Protein AF-A0AAV4JGJ6-F1 (afdb_monomer_lite)

Organism: NCBI:txid1093978

pLDDT: mean 76.6, std 12.58, range [40.28, 91.62]

Secondary structure (DSSP, 8-state):
-------HHHHHHHHHHIIIIISTT-SS-HHHHT----S----THHHHHHHHHHHTTS-SS--HHHHHHHHHHHHHHHHHHHHHTTPPPPP-

Foldseek 3Di:
DDPDDPDVVVVVVVVCCCQAEPDPNHLQYCCNPVNPDPPDPPDPPVVVVVVVVLPVLDDPDHDPVSNVVSVSVVSNVVVVVVVCVPPPDPDD

Sequence (92 aa):
MPIQPPSDKAEKFADYIFQQYICQTARFLPAIWAGIDKEDVTTTNSCEVFRMHFSRRICPHPNIFRFLETLKHEQEKLNLKIRCVGQPSPKK

Structure (mmCIF, N/CA/C/O backbone):
data_AF-A0AAV4JGJ6-F1
#
_entry.id   AF-A0AAV4JGJ6-F1
#
loop_
_atom_site.group_PDB
_atom_site.id
_atom_site.type_symbol
_atom_site.label_atom_id
_atom_site.label_alt_id
_atom_site.label_comp_id
_atom_site.label_asym_id
_atom_site.label_entity_id
_atom_site.label_seq_id
_atom_site.pdbx_PDB_ins_code
_atom_site.Cartn_x
_atom_site.Cartn_y
_atom_site.Cartn_z
_atom_site.occupancy
_atom_site.B_iso_or_equiv
_atom_site.auth_seq_id
_atom_site.auth_comp_id
_atom_site.auth_asym_id
_atom_site.auth_atom_id
_atom_site.pdbx_PDB_model_num
ATOM 1 N N . MET A 1 1 ? -10.891 -6.946 27.655 1.00 40.28 1 MET A N 1
ATOM 2 C CA . MET A 1 1 ? -10.113 -5.706 27.878 1.00 40.28 1 MET A CA 1
ATOM 3 C C . MET A 1 1 ? -9.108 -5.590 26.743 1.00 40.28 1 MET A C 1
ATOM 5 O O . MET A 1 1 ? -8.456 -6.599 26.489 1.00 40.28 1 MET A O 1
ATOM 9 N N . PRO A 1 2 ? -9.011 -4.467 26.010 1.00 59.25 2 PRO A N 1
ATOM 10 C CA . PRO A 1 2 ? -8.015 -4.347 24.952 1.00 59.25 2 PRO A CA 1
ATOM 11 C C . PRO A 1 2 ? -6.626 -4.229 25.590 1.00 59.25 2 PRO A C 1
ATOM 13 O O . PRO A 1 2 ? -6.433 -3.461 26.525 1.00 59.25 2 PRO A O 1
ATOM 16 N N . ILE A 1 3 ? -5.678 -5.030 25.103 1.00 63.16 3 ILE A N 1
ATOM 17 C CA . ILE A 1 3 ? -4.323 -5.214 25.662 1.00 63.16 3 ILE A CA 1
ATOM 18 C C . ILE A 1 3 ? -3.346 -4.183 25.057 1.00 63.16 3 ILE A C 1
ATOM 20 O O . ILE A 1 3 ? -2.131 -4.333 25.118 1.00 63.16 3 ILE A O 1
ATOM 24 N N . GLN A 1 4 ? -3.854 -3.126 24.423 1.00 62.72 4 GLN A N 1
ATOM 25 C CA . GLN A 1 4 ? -3.005 -2.181 23.712 1.00 62.72 4 GLN A CA 1
ATOM 26 C C . GLN A 1 4 ? -2.602 -1.041 24.656 1.00 62.72 4 GLN A C 1
ATOM 28 O O . GLN A 1 4 ? -3.478 -0.303 25.111 1.00 62.72 4 GLN A O 1
ATOM 33 N N . PRO A 1 5 ? -1.306 -0.871 24.980 1.00 60.59 5 PRO A N 1
ATOM 34 C CA . PRO A 1 5 ? -0.871 0.320 25.689 1.00 60.59 5 PRO A CA 1
ATOM 35 C C . PRO A 1 5 ? -1.179 1.543 24.807 1.00 60.59 5 PRO A C 1
ATOM 37 O O . PRO A 1 5 ? -0.927 1.484 23.597 1.00 60.59 5 PRO A O 1
ATOM 40 N N . PRO A 1 6 ? -1.728 2.635 25.370 1.00 62.47 6 PRO A N 1
ATOM 41 C CA . PRO A 1 6 ? -2.093 3.825 24.615 1.00 62.47 6 PRO A CA 1
ATOM 42 C C . PRO A 1 6 ? -0.821 4.482 24.079 1.00 62.47 6 PRO A C 1
ATOM 44 O O . PRO A 1 6 ? -0.110 5.215 24.762 1.00 62.47 6 PRO A O 1
ATOM 47 N N . SER A 1 7 ? -0.505 4.149 22.838 1.00 71.31 7 SER A N 1
ATOM 48 C CA . SER A 1 7 ? 0.562 4.734 22.049 1.00 71.31 7 SER A CA 1
ATOM 49 C C . SER A 1 7 ? -0.126 5.396 20.869 1.00 71.31 7 SER A C 1
ATOM 51 O O . SER A 1 7 ? -0.601 4.710 19.967 1.00 71.31 7 SER A O 1
ATOM 53 N N . ASP A 1 8 ? -0.174 6.729 20.877 1.00 81.75 8 ASP A N 1
ATOM 54 C CA . ASP A 1 8 ? -0.767 7.560 19.815 1.00 81.75 8 ASP A CA 1
ATOM 55 C C . ASP A 1 8 ? -0.279 7.146 18.410 1.00 81.75 8 ASP A C 1
ATOM 57 O O . ASP A 1 8 ? -1.027 7.163 17.435 1.00 81.75 8 ASP A O 1
ATOM 61 N N . LYS A 1 9 ? 0.968 6.671 18.303 1.00 84.62 9 LYS A N 1
ATOM 62 C CA . LYS A 1 9 ? 1.531 6.155 17.048 1.00 84.62 9 LYS A CA 1
ATOM 63 C C . LYS A 1 9 ? 0.921 4.822 16.621 1.00 84.62 9 LYS A C 1
ATOM 65 O O . LYS A 1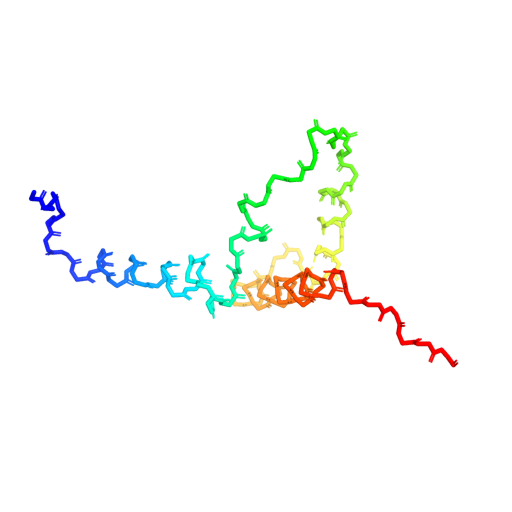 9 ? 0.727 4.606 15.428 1.00 84.62 9 LYS A O 1
ATOM 70 N N . ALA A 1 10 ? 0.667 3.922 17.569 1.00 84.38 10 ALA A N 1
ATOM 71 C CA . ALA A 1 10 ? 0.101 2.609 17.282 1.00 84.38 10 ALA A CA 1
ATOM 72 C C . ALA A 1 10 ? -1.367 2.719 16.850 1.00 84.38 10 ALA A C 1
ATOM 74 O O . ALA A 1 10 ? -1.776 2.030 15.921 1.00 84.38 10 ALA A O 1
ATOM 75 N N . GLU A 1 11 ? -2.126 3.618 17.478 1.00 87.38 11 GLU A N 1
ATOM 76 C CA . GLU A 1 11 ? -3.513 3.911 17.105 1.00 87.38 11 GLU A CA 1
ATOM 77 C C . GLU A 1 11 ? -3.588 4.543 15.710 1.00 87.38 11 GLU A C 1
ATOM 79 O O . GLU A 1 11 ? -4.236 3.992 14.825 1.00 87.38 11 GLU A O 1
ATOM 84 N N . LYS A 1 12 ? -2.791 5.590 15.445 1.00 90.44 12 LYS A N 1
ATOM 85 C CA . LYS A 1 12 ? -2.701 6.210 14.108 1.00 90.44 12 LYS A CA 1
ATOM 86 C C . LYS A 1 12 ? -2.301 5.224 13.016 1.00 90.44 12 LYS A C 1
ATOM 88 O O . LYS A 1 12 ? -2.792 5.305 11.892 1.00 90.44 12 LYS A O 1
ATOM 93 N N . PHE A 1 13 ? -1.388 4.307 13.326 1.00 87.50 13 PHE A N 1
ATOM 94 C CA . PHE A 1 13 ? -0.997 3.261 12.390 1.00 87.50 13 PHE A CA 1
ATOM 95 C C . PHE A 1 13 ? -2.146 2.281 12.128 1.00 87.50 13 PHE A C 1
ATOM 97 O O . PHE A 1 13 ? -2.430 1.983 10.968 1.00 87.50 13 PHE A O 1
ATOM 104 N N . ALA A 1 14 ? -2.830 1.813 13.176 1.00 89.88 14 ALA A N 1
ATOM 105 C CA . ALA A 1 14 ? -3.973 0.915 13.041 1.00 89.88 14 ALA A CA 1
ATOM 106 C C . ALA A 1 14 ? -5.114 1.562 12.239 1.00 89.88 14 ALA A C 1
ATOM 108 O O . ALA A 1 14 ? -5.627 0.936 11.310 1.00 89.88 14 ALA A O 1
ATOM 109 N N . ASP A 1 15 ? -5.435 2.827 12.515 1.00 91.62 15 ASP A N 1
ATOM 110 C CA . ASP A 1 15 ? -6.438 3.596 11.775 1.00 91.62 15 ASP A CA 1
ATOM 111 C C . A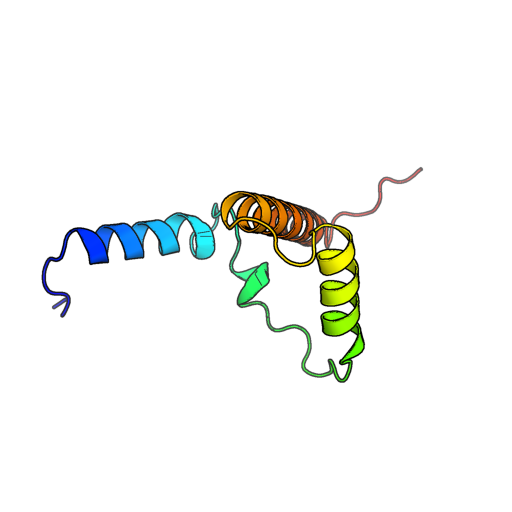SP A 1 15 ? -6.065 3.750 10.303 1.00 91.62 15 ASP A C 1
ATOM 113 O O . ASP A 1 15 ? -6.900 3.544 9.420 1.00 91.62 15 ASP A O 1
ATOM 117 N N . TYR A 1 16 ? -4.797 4.057 10.016 1.00 91.44 16 TYR A N 1
ATOM 118 C CA . TYR A 1 16 ? -4.309 4.144 8.644 1.00 91.44 16 TYR A CA 1
ATOM 119 C C . TYR A 1 16 ? -4.494 2.817 7.901 1.00 91.44 16 TYR A C 1
ATOM 121 O O . TYR A 1 16 ? -5.029 2.802 6.790 1.00 91.44 16 TYR A O 1
ATOM 129 N N . ILE A 1 17 ? -4.090 1.696 8.508 1.00 89.44 17 ILE A N 1
ATOM 130 C CA . ILE A 1 17 ? -4.257 0.373 7.898 1.00 89.44 17 ILE A CA 1
ATOM 131 C C . ILE A 1 17 ? -5.741 0.065 7.688 1.00 89.44 17 ILE A C 1
ATOM 133 O O . ILE A 1 17 ? -6.130 -0.355 6.596 1.00 89.44 17 ILE A O 1
ATOM 137 N N . PHE A 1 18 ? -6.583 0.328 8.688 1.00 89.94 18 PHE A N 1
ATOM 138 C CA . PHE A 1 18 ? -8.014 0.074 8.592 1.00 89.94 18 PHE A CA 1
ATOM 139 C C . PHE A 1 18 ? -8.661 0.874 7.455 1.00 89.94 18 PHE A C 1
ATOM 141 O O . PHE A 1 18 ? -9.342 0.301 6.602 1.00 89.94 18 PHE A O 1
ATOM 148 N N . GLN A 1 19 ? -8.393 2.179 7.385 1.00 90.81 19 GLN A N 1
ATOM 149 C CA . GLN A 1 19 ? -8.972 3.070 6.378 1.00 90.81 19 GLN A CA 1
ATOM 150 C C . GLN A 1 19 ? -8.450 2.794 4.964 1.00 90.81 19 GLN A C 1
ATOM 152 O O . GLN A 1 19 ? -9.204 2.915 3.998 1.00 90.81 19 GLN A O 1
ATOM 157 N N . GLN A 1 20 ? -7.171 2.437 4.818 1.00 88.12 20 GLN A N 1
ATOM 158 C CA . GLN A 1 20 ? -6.549 2.274 3.501 1.00 88.12 20 GLN A CA 1
ATOM 159 C C . GLN A 1 20 ? -6.637 0.854 2.941 1.00 88.12 20 GLN A C 1
ATOM 161 O O . GLN A 1 20 ? -6.626 0.723 1.714 1.00 88.12 20 GLN A O 1
ATOM 166 N N . TYR A 1 21 ? -6.748 -0.177 3.791 1.00 85.38 21 TYR A N 1
ATOM 167 C CA . TYR A 1 21 ? -6.622 -1.580 3.367 1.00 85.38 21 TYR A CA 1
ATOM 168 C C . TYR A 1 21 ? -7.752 -2.522 3.803 1.00 85.38 21 TYR A C 1
ATOM 170 O O . TYR A 1 21 ? -7.929 -3.559 3.164 1.00 85.38 21 TYR A O 1
ATOM 178 N N . ILE A 1 22 ? -8.496 -2.213 4.875 1.00 86.94 22 ILE A N 1
ATOM 179 C CA . ILE A 1 22 ? -9.481 -3.147 5.465 1.00 86.94 22 ILE A CA 1
ATOM 180 C C . ILE A 1 22 ? -10.925 -2.718 5.187 1.00 86.94 22 ILE A C 1
ATOM 182 O O . ILE A 1 22 ? -11.760 -3.558 4.854 1.00 86.94 22 ILE A O 1
ATOM 186 N N . CYS A 1 23 ? -11.234 -1.427 5.329 1.00 86.69 23 CYS A N 1
ATOM 187 C CA . CYS A 1 23 ? -12.590 -0.904 5.178 1.00 86.69 23 CYS 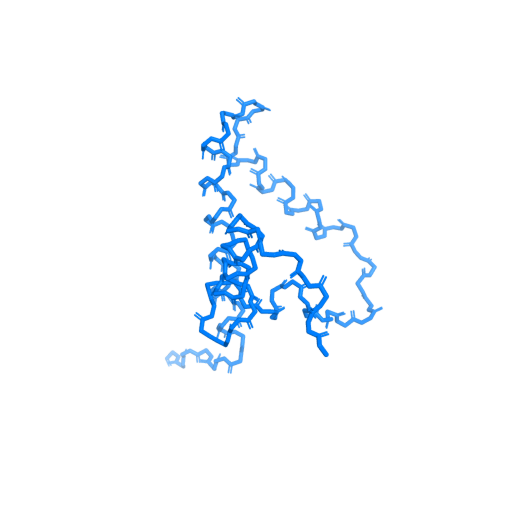A CA 1
ATOM 188 C C . CYS A 1 23 ? -13.181 -1.223 3.789 1.00 86.69 23 CYS A C 1
ATOM 190 O O . CYS A 1 23 ? -12.475 -1.270 2.786 1.00 86.69 23 CYS A O 1
ATOM 192 N N . GLN A 1 24 ? -14.503 -1.381 3.694 1.00 79.12 24 GLN A N 1
ATOM 193 C CA . GLN A 1 24 ? -15.179 -1.649 2.416 1.00 79.12 24 GLN A CA 1
ATOM 194 C C . GLN A 1 24 ? -15.025 -0.508 1.398 1.00 79.12 24 GLN A C 1
ATOM 196 O O . GLN A 1 24 ? -15.101 -0.734 0.194 1.00 79.12 24 GLN A O 1
ATOM 201 N N . THR A 1 25 ? -14.779 0.716 1.870 1.00 81.62 25 THR A N 1
ATOM 202 C CA . THR A 1 25 ? -14.494 1.889 1.031 1.00 81.62 25 THR A CA 1
ATOM 203 C C . THR A 1 25 ? -12.996 2.174 0.912 1.00 81.62 25 THR A C 1
ATOM 205 O O . THR A 1 25 ? -12.610 3.256 0.469 1.00 81.62 25 THR A O 1
ATOM 208 N N . ALA A 1 26 ? -12.143 1.235 1.331 1.00 84.12 26 ALA A N 1
ATOM 209 C CA . ALA A 1 26 ? -10.700 1.400 1.316 1.00 84.12 26 ALA A CA 1
ATOM 210 C C . ALA A 1 26 ? -10.163 1.616 -0.104 1.00 84.12 26 ALA A C 1
ATOM 212 O O . ALA A 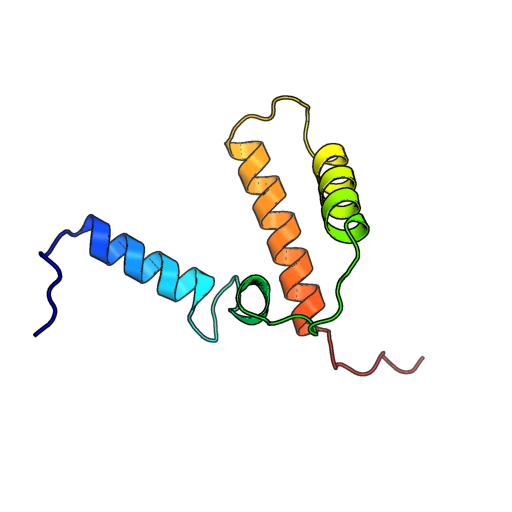1 26 ? -10.660 1.060 -1.095 1.00 84.12 26 ALA A O 1
ATOM 213 N N . ARG A 1 27 ? -9.088 2.408 -0.197 1.00 81.56 27 ARG A N 1
ATOM 214 C CA . ARG A 1 27 ? -8.386 2.633 -1.465 1.00 81.56 27 ARG A CA 1
ATOM 215 C C . ARG A 1 27 ? -7.753 1.348 -1.992 1.00 81.56 27 ARG A C 1
ATOM 217 O O . ARG A 1 27 ? -7.659 1.203 -3.205 1.00 81.56 27 ARG A O 1
ATOM 224 N N . PHE A 1 28 ? -7.363 0.419 -1.124 1.00 80.19 28 PHE A N 1
ATOM 225 C CA . PHE A 1 28 ? -6.772 -0.861 -1.504 1.00 80.19 28 PHE A CA 1
ATOM 226 C C . PHE A 1 28 ? -7.565 -2.000 -0.866 1.00 80.19 28 PHE A C 1
ATOM 228 O O . PHE A 1 28 ? -7.283 -2.426 0.246 1.00 80.19 28 PHE A O 1
ATOM 235 N N . LEU A 1 29 ? -8.601 -2.467 -1.559 1.00 78.81 29 LEU A N 1
ATOM 236 C CA . LEU A 1 29 ? -9.537 -3.437 -0.995 1.00 78.81 29 LEU A CA 1
ATOM 237 C C . LEU A 1 29 ? -8.844 -4.753 -0.596 1.00 78.81 29 LEU A C 1
ATOM 239 O O . LEU A 1 29 ? -7.910 -5.175 -1.285 1.00 78.81 29 LEU A O 1
ATOM 243 N N . PRO A 1 30 ? -9.358 -5.463 0.427 1.00 78.06 30 PRO A N 1
ATOM 244 C CA . PRO A 1 30 ? -8.889 -6.799 0.789 1.00 78.06 30 PRO A CA 1
ATOM 245 C C . PRO A 1 30 ? -8.828 -7.769 -0.387 1.00 78.06 30 PRO A C 1
ATOM 247 O O . PRO A 1 30 ? -7.912 -8.570 -0.463 1.00 78.06 30 PRO A O 1
ATOM 250 N N . ALA A 1 31 ? -9.724 -7.649 -1.369 1.00 74.12 31 ALA A N 1
ATOM 251 C CA . ALA A 1 31 ? -9.698 -8.473 -2.578 1.00 74.12 31 ALA A CA 1
ATOM 252 C C . ALA A 1 31 ? -8.373 -8.402 -3.370 1.00 74.12 31 ALA A C 1
ATOM 254 O O . ALA A 1 31 ? -8.089 -9.309 -4.140 1.00 74.12 31 ALA A O 1
ATOM 255 N N . ILE A 1 32 ? -7.568 -7.345 -3.194 1.00 71.44 32 ILE A N 1
ATOM 256 C CA . ILE A 1 32 ? -6.273 -7.176 -3.869 1.00 71.44 32 ILE A CA 1
ATOM 257 C C . ILE A 1 32 ? -5.163 -7.992 -3.185 1.00 71.44 32 ILE A C 1
ATOM 259 O O . ILE A 1 32 ? -4.266 -8.477 -3.864 1.00 71.44 32 ILE A O 1
ATOM 263 N N . TRP A 1 33 ? -5.183 -8.102 -1.851 1.00 74.75 33 TRP A N 1
ATOM 264 C CA . TRP A 1 33 ? -4.066 -8.650 -1.061 1.00 74.75 33 TRP A CA 1
ATOM 265 C C . TRP A 1 33 ? -4.429 -9.879 -0.212 1.00 74.75 33 TRP A C 1
ATOM 267 O O . TRP A 1 33 ? -3.551 -10.659 0.136 1.00 74.75 33 TRP A O 1
ATOM 277 N N . ALA A 1 34 ? -5.708 -10.048 0.119 1.00 76.38 34 ALA A N 1
ATOM 278 C CA . ALA A 1 34 ? -6.284 -11.165 0.870 1.00 76.38 34 ALA A CA 1
ATOM 279 C C . ALA A 1 34 ? -7.147 -12.089 -0.005 1.00 76.38 34 ALA A C 1
ATOM 281 O O . ALA A 1 34 ? -7.699 -13.067 0.498 1.00 76.38 34 ALA A O 1
ATOM 282 N N . GLY A 1 35 ? -7.324 -11.762 -1.290 1.00 69.69 35 GLY A N 1
ATOM 283 C CA . GLY A 1 35 ? -8.020 -12.629 -2.231 1.00 69.69 35 GLY A CA 1
ATOM 284 C C . GLY A 1 35 ? -7.221 -13.911 -2.435 1.00 69.69 35 GLY A C 1
ATOM 285 O O . GLY A 1 35 ? -6.066 -13.856 -2.848 1.00 69.69 35 GLY A O 1
ATOM 286 N N . ILE A 1 36 ? -7.824 -15.062 -2.136 1.00 63.78 36 ILE A N 1
ATOM 287 C CA . ILE A 1 36 ? -7.268 -16.347 -2.556 1.00 63.78 36 ILE A CA 1
ATOM 288 C C . ILE A 1 36 ? -7.535 -16.455 -4.054 1.00 63.78 36 ILE A C 1
ATOM 290 O O . ILE A 1 36 ? -8.659 -16.732 -4.482 1.00 63.78 36 ILE A O 1
ATOM 294 N N . ASP A 1 37 ? -6.504 -16.204 -4.852 1.00 59.44 37 ASP A N 1
ATOM 295 C CA . ASP A 1 37 ? -6.497 -16.670 -6.229 1.00 59.44 37 ASP A CA 1
ATOM 296 C C . ASP A 1 37 ? -6.539 -18.202 -6.191 1.00 59.44 37 ASP A C 1
ATOM 298 O O . ASP A 1 37 ? -5.905 -18.822 -5.336 1.00 59.44 37 ASP A O 1
ATOM 302 N N . LYS A 1 38 ? -7.350 -18.802 -7.072 1.00 59.34 38 LYS A N 1
ATOM 303 C CA . LYS A 1 38 ? -7.586 -20.254 -7.158 1.00 59.34 38 LYS A CA 1
ATOM 304 C C . LYS A 1 38 ? -6.293 -21.040 -6.913 1.00 59.34 38 LYS A C 1
ATOM 306 O O . LYS A 1 38 ? -5.263 -20.667 -7.461 1.00 59.34 38 LYS A O 1
ATOM 311 N N . GLU A 1 39 ? -6.390 -22.137 -6.161 1.00 57.81 39 GLU A N 1
ATOM 312 C CA . GLU A 1 39 ? -5.309 -22.978 -5.598 1.00 57.81 39 GLU A CA 1
ATOM 313 C C . GLU A 1 39 ? -4.269 -23.544 -6.601 1.00 57.81 39 GLU A C 1
ATOM 315 O O . GLU A 1 39 ? -3.402 -24.320 -6.217 1.00 57.81 39 GLU A O 1
ATOM 320 N N . ASP A 1 40 ? -4.298 -23.128 -7.868 1.00 57.44 40 ASP A N 1
ATOM 321 C CA . ASP A 1 40 ? -3.594 -23.738 -8.996 1.00 57.44 40 ASP A CA 1
ATOM 322 C C . ASP A 1 40 ? -2.776 -22.714 -9.819 1.00 57.44 40 ASP A C 1
ATOM 324 O O . ASP A 1 40 ? -2.762 -22.723 -11.050 1.00 57.44 40 ASP A O 1
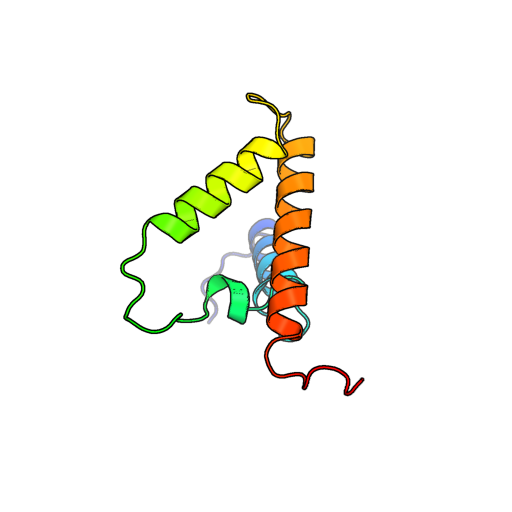ATOM 328 N N . VAL A 1 41 ? -2.092 -21.768 -9.160 1.00 58.28 41 VAL A N 1
ATOM 329 C CA . VAL A 1 41 ? -1.183 -20.820 -9.842 1.00 58.28 41 VAL A CA 1
ATOM 330 C C . VAL A 1 41 ? 0.262 -21.311 -9.757 1.00 58.28 41 VAL A C 1
ATOM 332 O O . VAL A 1 41 ? 1.125 -20.696 -9.132 1.00 58.28 41 VAL A O 1
ATOM 335 N N . THR A 1 42 ? 0.576 -22.413 -10.440 1.00 56.69 42 THR A N 1
ATOM 336 C CA . THR A 1 42 ? 1.970 -22.804 -10.716 1.00 56.69 42 THR A CA 1
ATOM 337 C C . THR A 1 42 ? 2.557 -21.955 -11.848 1.00 56.69 42 THR A C 1
ATOM 339 O O . THR A 1 42 ? 2.973 -22.480 -12.880 1.00 56.69 42 THR A O 1
ATOM 342 N N . THR A 1 43 ? 2.575 -20.626 -11.716 1.00 55.34 43 THR A N 1
ATOM 343 C CA . THR A 1 43 ? 3.216 -19.775 -12.731 1.00 55.34 43 THR A CA 1
ATOM 344 C C . THR A 1 43 ? 4.041 -18.657 -12.107 1.00 55.34 43 THR A C 1
ATOM 346 O O . THR A 1 43 ? 3.563 -17.540 -11.902 1.00 55.34 43 THR A O 1
ATOM 349 N N . THR A 1 44 ? 5.335 -18.931 -11.928 1.00 57.09 44 THR A N 1
ATOM 350 C CA . THR A 1 44 ? 6.422 -17.954 -11.711 1.00 57.09 44 THR A CA 1
ATOM 351 C C . THR A 1 44 ? 6.373 -16.784 -12.710 1.00 57.09 44 THR A C 1
ATOM 353 O O . THR A 1 44 ? 6.789 -15.668 -12.398 1.00 57.09 44 THR A O 1
ATOM 356 N N . ASN A 1 45 ? 5.770 -17.008 -13.884 1.00 65.00 45 ASN A N 1
ATOM 357 C CA . ASN A 1 45 ? 5.587 -16.027 -14.949 1.00 65.00 45 ASN A CA 1
ATOM 358 C C . ASN A 1 45 ? 4.887 -14.733 -14.485 1.00 65.00 45 ASN A C 1
ATOM 360 O O . ASN A 1 45 ? 5.290 -13.650 -14.886 1.00 65.00 45 ASN A O 1
ATOM 364 N N . SER A 1 46 ? 3.879 -14.792 -13.609 1.00 69.00 46 SER A N 1
ATOM 365 C CA . SER A 1 46 ? 3.124 -13.584 -13.227 1.00 69.00 46 SER A CA 1
ATOM 366 C C . SER A 1 46 ? 3.965 -12.592 -12.414 1.00 69.00 46 SER A C 1
ATOM 368 O O . SER A 1 46 ? 3.963 -11.392 -12.701 1.00 69.00 46 SER A O 1
ATOM 370 N N . CYS A 1 47 ? 4.738 -13.083 -11.441 1.00 73.94 47 CYS A N 1
ATOM 371 C CA . CYS A 1 47 ? 5.628 -12.248 -10.630 1.00 73.94 47 CYS A CA 1
ATOM 372 C C . CYS A 1 47 ? 6.799 -11.697 -11.453 1.00 73.94 47 CYS A C 1
ATOM 374 O O . CYS A 1 47 ? 7.177 -10.535 -11.298 1.00 73.94 47 CYS A O 1
ATOM 376 N N . GLU A 1 48 ? 7.361 -12.503 -12.355 1.00 76.62 48 GLU A N 1
ATOM 377 C CA . GLU A 1 48 ? 8.442 -12.073 -13.245 1.00 76.62 48 GLU A CA 1
ATOM 378 C C . GLU A 1 48 ? 7.975 -11.033 -14.262 1.00 76.62 48 GLU A C 1
ATOM 380 O O . GLU A 1 48 ? 8.660 -10.030 -14.470 1.00 76.62 48 GLU A O 1
ATOM 385 N N . VAL A 1 49 ? 6.786 -11.222 -14.839 1.00 78.06 49 VAL A N 1
ATOM 386 C CA . VAL A 1 49 ? 6.146 -10.259 -15.738 1.00 78.06 49 VAL A CA 1
ATOM 387 C C . VAL A 1 49 ? 5.866 -8.957 -14.994 1.00 78.06 49 VAL A C 1
ATOM 389 O O . VAL A 1 49 ? 6.231 -7.890 -15.492 1.00 78.06 49 VAL A O 1
ATOM 392 N N . PHE A 1 50 ? 5.311 -9.019 -13.779 1.00 82.25 50 PHE A N 1
ATOM 393 C CA . PHE A 1 50 ? 5.134 -7.832 -12.942 1.00 82.25 50 PHE A CA 1
ATOM 394 C C . PHE A 1 50 ? 6.469 -7.122 -12.693 1.00 82.25 50 PHE A C 1
ATOM 396 O O . PHE A 1 50 ? 6.582 -5.931 -12.979 1.00 82.25 50 PHE A O 1
ATOM 403 N N . ARG A 1 51 ? 7.501 -7.847 -12.241 1.00 81.94 51 ARG A N 1
ATOM 404 C CA . ARG A 1 51 ? 8.840 -7.292 -11.993 1.00 81.94 51 ARG A CA 1
ATOM 405 C C . ARG A 1 51 ? 9.418 -6.649 -13.251 1.00 81.94 51 ARG A C 1
ATOM 407 O O . ARG A 1 51 ? 9.911 -5.531 -13.174 1.00 81.94 51 ARG A O 1
ATOM 414 N N . MET A 1 52 ? 9.320 -7.303 -14.408 1.00 83.94 52 MET A N 1
ATOM 415 C CA . MET A 1 52 ? 9.780 -6.760 -15.688 1.00 83.94 52 MET A CA 1
ATOM 416 C C . MET A 1 52 ? 9.044 -5.462 -16.039 1.00 83.94 52 MET A C 1
ATOM 418 O O . MET A 1 52 ? 9.683 -4.459 -16.360 1.00 83.94 52 MET A O 1
ATOM 422 N N . HIS A 1 53 ? 7.711 -5.447 -15.974 1.00 83.88 53 HIS A N 1
ATOM 423 C CA . HIS A 1 53 ? 6.928 -4.245 -16.264 1.00 83.88 53 HIS A CA 1
ATOM 424 C C . HIS A 1 53 ? 7.208 -3.118 -15.273 1.00 83.88 53 HIS A C 1
ATOM 426 O O . HIS A 1 53 ? 7.309 -1.962 -15.683 1.00 83.88 53 HIS A O 1
ATOM 432 N N . PHE A 1 54 ? 7.370 -3.450 -13.995 1.00 84.69 54 PHE A N 1
ATOM 433 C CA . PHE A 1 54 ? 7.678 -2.496 -12.942 1.00 84.69 54 PHE A CA 1
ATOM 434 C C . PHE A 1 54 ? 9.075 -1.896 -13.135 1.00 84.69 54 PHE A C 1
ATOM 436 O O . PHE A 1 54 ? 9.211 -0.676 -13.192 1.00 84.69 54 PHE A O 1
ATOM 443 N N . SER A 1 55 ? 10.095 -2.729 -13.368 1.00 83.88 55 SER A N 1
ATOM 444 C CA . SER A 1 55 ? 11.468 -2.299 -13.665 1.00 83.88 55 SER A CA 1
ATOM 445 C C . SER A 1 55 ? 11.573 -1.437 -14.924 1.00 83.88 55 SER A C 1
ATOM 447 O O . SER A 1 55 ? 12.433 -0.571 -14.981 1.00 83.88 55 SER A O 1
ATOM 449 N N . ARG A 1 56 ? 10.688 -1.593 -15.919 1.00 85.88 56 ARG A N 1
ATOM 450 C CA . ARG A 1 56 ? 10.644 -0.689 -17.089 1.00 85.88 56 ARG A CA 1
ATOM 451 C C . ARG A 1 56 ? 10.141 0.718 -16.751 1.00 85.88 56 ARG A C 1
ATOM 453 O O . ARG A 1 56 ? 10.362 1.636 -17.537 1.00 85.88 56 ARG A O 1
ATOM 460 N N . ARG A 1 57 ? 9.443 0.897 -15.625 1.00 83.25 57 ARG A N 1
ATOM 461 C CA . ARG A 1 57 ? 8.905 2.194 -15.174 1.00 83.25 57 ARG A CA 1
ATOM 462 C C . ARG A 1 57 ? 9.810 2.911 -14.170 1.00 83.25 57 ARG A C 1
ATOM 464 O O . ARG A 1 57 ? 9.612 4.104 -13.944 1.00 83.25 57 ARG A O 1
ATOM 471 N N . ILE A 1 58 ? 10.790 2.219 -13.588 1.00 84.31 58 ILE A N 1
ATOM 472 C CA . ILE A 1 58 ? 11.711 2.780 -12.596 1.00 84.31 58 ILE A CA 1
ATOM 473 C C . ILE A 1 58 ? 13.156 2.741 -13.094 1.00 84.31 58 ILE A C 1
ATOM 475 O O . ILE A 1 58 ? 13.579 1.807 -13.764 1.00 84.31 58 ILE A O 1
ATOM 479 N N . CYS A 1 59 ? 13.940 3.761 -12.753 1.00 81.00 59 CYS A N 1
ATOM 480 C CA . CYS A 1 59 ? 15.388 3.714 -12.953 1.00 81.00 59 CYS A CA 1
ATOM 481 C C . CYS A 1 59 ? 16.008 2.662 -12.004 1.00 81.00 59 CYS A C 1
ATOM 483 O O . CYS A 1 59 ? 15.387 2.363 -10.987 1.00 81.00 59 CYS A O 1
ATOM 485 N N . PRO A 1 60 ? 17.228 2.149 -12.260 1.00 81.50 60 PRO A N 1
ATOM 486 C CA . PRO A 1 60 ? 17.882 1.147 -11.401 1.00 81.50 60 PRO A CA 1
ATOM 487 C C . PRO A 1 60 ? 18.006 1.559 -9.926 1.00 81.50 60 PRO A C 1
ATOM 489 O O . PRO A 1 60 ? 17.942 0.716 -9.037 1.00 81.50 60 PRO A O 1
ATOM 492 N N . HIS A 1 61 ? 18.126 2.865 -9.668 1.00 82.00 61 HIS A N 1
ATOM 493 C CA . HIS A 1 61 ? 18.189 3.448 -8.328 1.00 82.00 61 HIS A CA 1
ATOM 494 C C . HIS A 1 61 ? 17.250 4.659 -8.239 1.00 82.00 61 HIS A C 1
ATOM 496 O O . HIS A 1 61 ? 17.697 5.806 -8.326 1.00 82.00 61 HIS A O 1
ATOM 502 N N . PRO A 1 62 ? 15.928 4.440 -8.147 1.00 83.06 62 PRO A N 1
ATOM 503 C CA . PRO A 1 62 ? 14.992 5.536 -7.998 1.00 83.06 62 PRO A CA 1
ATOM 504 C C . PRO A 1 62 ? 15.110 6.090 -6.574 1.00 83.06 62 PRO A C 1
ATOM 506 O O . PRO A 1 62 ? 15.306 5.342 -5.616 1.00 83.06 62 PRO A O 1
ATOM 509 N N . ASN A 1 63 ? 14.942 7.401 -6.410 1.00 90.31 63 ASN A N 1
ATOM 510 C CA . ASN A 1 63 ? 14.708 7.933 -5.071 1.00 90.31 63 ASN A CA 1
ATOM 511 C C . ASN A 1 63 ? 13.403 7.341 -4.497 1.00 90.31 63 ASN A C 1
ATOM 513 O O . ASN A 1 63 ? 12.506 6.934 -5.245 1.00 90.31 63 ASN A O 1
ATOM 517 N N . ILE A 1 64 ? 13.294 7.300 -3.166 1.00 90.56 64 ILE A N 1
ATOM 518 C CA . ILE A 1 64 ? 12.162 6.653 -2.485 1.00 90.56 64 ILE A CA 1
ATOM 519 C C . ILE A 1 64 ? 10.810 7.248 -2.902 1.00 90.56 64 ILE A C 1
ATOM 521 O O . ILE A 1 64 ? 9.843 6.516 -3.075 1.00 90.56 64 ILE A O 1
ATOM 525 N N . PHE A 1 65 ? 10.747 8.555 -3.160 1.00 91.56 65 PHE A N 1
ATOM 526 C CA . PHE A 1 65 ? 9.517 9.220 -3.590 1.00 91.56 65 PHE A CA 1
ATOM 527 C C . PHE A 1 65 ? 9.047 8.717 -4.957 1.00 91.56 65 PHE A C 1
ATOM 529 O O . PHE A 1 65 ? 7.891 8.342 -5.120 1.00 91.56 65 PHE A O 1
ATOM 536 N N . ARG A 1 66 ? 9.953 8.618 -5.931 1.00 87.81 66 ARG A N 1
ATOM 537 C CA . ARG A 1 66 ? 9.648 8.134 -7.282 1.00 87.81 66 ARG A CA 1
ATOM 538 C C . ARG A 1 66 ? 9.275 6.655 -7.290 1.00 87.81 66 ARG A C 1
ATOM 540 O O . ARG A 1 66 ? 8.413 6.246 -8.070 1.00 87.81 66 ARG A O 1
ATOM 547 N N . PHE A 1 67 ? 9.897 5.868 -6.414 1.00 89.19 67 PHE A N 1
ATOM 548 C CA . PHE A 1 67 ? 9.507 4.481 -6.193 1.00 89.19 67 PHE A CA 1
ATOM 549 C C . PHE A 1 67 ? 8.070 4.388 -5.660 1.00 89.19 67 PHE A C 1
ATOM 551 O O . PHE A 1 67 ? 7.249 3.683 -6.244 1.00 89.19 67 PHE A O 1
ATOM 558 N N . LEU A 1 68 ? 7.750 5.146 -4.604 1.00 90.00 68 LEU A N 1
ATOM 559 C CA . LEU A 1 68 ? 6.424 5.150 -3.981 1.00 90.00 68 LEU A CA 1
ATOM 560 C C . LEU A 1 68 ? 5.325 5.607 -4.943 1.00 90.00 68 LEU A C 1
ATOM 562 O O . LEU A 1 68 ? 4.266 4.987 -4.987 1.00 90.00 68 LEU A O 1
ATOM 566 N N . GLU A 1 69 ? 5.572 6.644 -5.739 1.00 90.25 69 GLU A N 1
ATOM 567 C CA . GLU A 1 69 ? 4.599 7.114 -6.731 1.00 90.25 69 GLU A CA 1
ATOM 568 C C . GLU A 1 69 ? 4.336 6.060 -7.814 1.00 90.25 69 GLU A C 1
ATOM 570 O O . GLU A 1 69 ? 3.186 5.797 -8.165 1.00 90.25 69 GLU A O 1
ATOM 575 N N . THR A 1 70 ? 5.383 5.374 -8.285 1.00 89.25 70 THR A N 1
ATOM 576 C CA . THR A 1 70 ? 5.220 4.285 -9.261 1.00 89.25 70 THR A CA 1
ATOM 577 C C . THR A 1 70 ? 4.450 3.105 -8.663 1.00 89.25 70 THR A C 1
ATOM 579 O O . THR A 1 70 ? 3.599 2.520 -9.334 1.00 89.25 70 THR A O 1
ATOM 582 N N . LEU A 1 71 ? 4.713 2.771 -7.396 1.00 88.38 71 LEU A N 1
ATOM 583 C CA . LEU A 1 71 ? 4.021 1.695 -6.691 1.00 88.38 71 LEU A CA 1
ATOM 584 C C . LEU A 1 71 ? 2.529 2.002 -6.510 1.00 88.38 71 LEU A C 1
ATOM 586 O O . LEU A 1 71 ? 1.695 1.170 -6.866 1.00 88.38 71 LEU A O 1
ATOM 590 N N . LYS A 1 72 ? 2.186 3.209 -6.037 1.00 87.81 72 LYS A N 1
ATOM 591 C CA . LYS A 1 72 ? 0.788 3.649 -5.890 1.00 87.81 72 LYS A CA 1
ATOM 592 C C . LYS A 1 72 ? 0.035 3.590 -7.218 1.00 87.81 72 LYS A C 1
ATOM 594 O O . LYS A 1 72 ? -1.101 3.126 -7.254 1.00 87.81 72 LYS A O 1
ATOM 599 N N . HIS A 1 73 ? 0.676 4.026 -8.305 1.00 88.38 73 HIS A N 1
ATOM 600 C CA . HIS A 1 73 ? 0.081 4.012 -9.643 1.00 88.38 73 HIS A CA 1
ATOM 601 C C . HIS A 1 73 ? -0.283 2.601 -10.114 1.00 88.38 73 HIS A C 1
ATOM 603 O O . HIS A 1 73 ? -1.371 2.373 -10.642 1.00 88.38 73 HIS A O 1
ATOM 609 N N . GLU A 1 74 ? 0.613 1.633 -9.917 1.00 86.31 74 GLU A N 1
ATOM 610 C CA . GLU A 1 74 ? 0.334 0.242 -10.287 1.00 86.31 74 GLU A CA 1
ATOM 611 C C . GLU A 1 74 ? -0.733 -0.391 -9.380 1.00 86.31 74 GLU A C 1
ATOM 613 O O . GLU A 1 74 ? -1.615 -1.094 -9.879 1.00 86.31 74 GLU A O 1
ATOM 618 N N . GLN A 1 75 ? -0.738 -0.079 -8.080 1.00 83.12 75 GLN A N 1
ATOM 619 C CA . GLN A 1 75 ? -1.793 -0.527 -7.161 1.00 83.12 75 GLN A CA 1
ATOM 620 C C . GLN A 1 75 ? -3.176 0.027 -7.542 1.00 83.12 75 GLN A C 1
ATOM 622 O O . GLN A 1 75 ? -4.170 -0.697 -7.492 1.00 83.12 75 GLN A O 1
ATOM 627 N N . GLU A 1 76 ? -3.256 1.290 -7.966 1.00 85.50 76 GLU A N 1
ATOM 628 C CA . GLU A 1 76 ? -4.510 1.915 -8.399 1.00 85.50 76 GLU A CA 1
ATOM 629 C C . GLU A 1 76 ? -5.060 1.278 -9.680 1.00 85.50 76 GLU A C 1
ATOM 631 O O . GLU A 1 76 ? -6.244 0.944 -9.748 1.00 85.50 76 GLU A O 1
ATOM 636 N N . LYS A 1 77 ? -4.195 1.012 -10.666 1.00 84.62 77 LYS A N 1
ATOM 637 C CA . LYS A 1 77 ? -4.578 0.274 -11.879 1.00 84.62 77 LYS A CA 1
ATOM 638 C C . LYS A 1 77 ? -5.115 -1.118 -11.579 1.00 84.62 77 LYS A C 1
ATOM 640 O O . LYS A 1 77 ? -6.114 -1.521 -12.173 1.00 84.62 77 LYS A O 1
ATOM 645 N N . LEU A 1 78 ? -4.443 -1.858 -10.696 1.00 81.31 78 LEU A N 1
ATOM 646 C CA . LEU A 1 78 ? -4.886 -3.193 -10.297 1.00 81.31 78 LEU A CA 1
ATOM 647 C C . LEU A 1 78 ? -6.252 -3.127 -9.614 1.00 81.31 78 LEU A C 1
ATOM 649 O O . LEU A 1 78 ? -7.142 -3.892 -9.976 1.00 81.31 78 LEU A O 1
ATOM 653 N N . ASN A 1 79 ? -6.454 -2.166 -8.710 1.00 79.06 79 ASN A N 1
ATOM 654 C CA . ASN A 1 79 ? -7.739 -1.966 -8.047 1.00 79.06 79 ASN A CA 1
ATOM 655 C C . ASN A 1 79 ? -8.866 -1.645 -9.045 1.00 79.06 79 ASN A C 1
ATOM 657 O O . ASN A 1 79 ? -9.926 -2.264 -8.997 1.00 79.06 79 ASN A O 1
ATOM 661 N N . LEU A 1 80 ? -8.633 -0.728 -9.993 1.00 82.19 80 LEU A N 1
ATOM 662 C CA . LEU A 1 80 ? -9.594 -0.439 -11.064 1.00 82.19 80 LEU A CA 1
ATOM 663 C C . LEU A 1 80 ? -9.922 -1.698 -11.873 1.00 82.19 80 LEU A C 1
ATOM 665 O O . LEU A 1 80 ? -11.090 -1.982 -12.122 1.00 82.19 80 LEU A O 1
ATOM 669 N N . LYS A 1 81 ? -8.903 -2.482 -12.240 1.00 80.81 81 LYS A N 1
ATOM 670 C CA . LYS A 1 81 ? -9.096 -3.718 -13.001 1.00 80.81 81 LYS A CA 1
ATOM 671 C C . LYS A 1 81 ? -9.937 -4.731 -12.229 1.00 80.81 81 LYS A C 1
ATOM 673 O O . LYS A 1 81 ? -10.859 -5.281 -12.818 1.00 80.81 81 LYS A O 1
ATO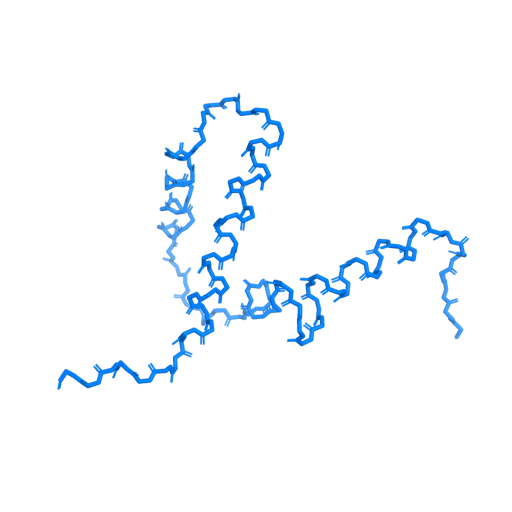M 678 N N . ILE A 1 82 ? -9.662 -4.929 -10.938 1.00 78.19 82 ILE A N 1
ATOM 679 C CA . ILE A 1 82 ? -10.423 -5.821 -10.048 1.00 78.19 82 ILE A CA 1
ATOM 680 C C . ILE A 1 82 ? -11.883 -5.370 -9.942 1.00 78.19 82 ILE A C 1
ATOM 682 O O . ILE A 1 82 ? -12.779 -6.197 -10.075 1.00 78.19 82 ILE A O 1
ATOM 686 N N . ARG A 1 83 ? -12.144 -4.064 -9.800 1.00 74.81 83 ARG A N 1
ATOM 687 C CA . ARG A 1 83 ? -13.513 -3.512 -9.774 1.00 74.81 83 ARG A CA 1
ATOM 688 C C . ARG A 1 83 ? -14.281 -3.719 -11.082 1.00 74.81 83 ARG A C 1
ATOM 690 O O . ARG A 1 83 ? -15.506 -3.777 -11.059 1.00 74.81 83 ARG A O 1
ATOM 697 N N . CYS A 1 84 ? -13.582 -3.826 -12.210 1.00 74.00 84 CYS A N 1
ATOM 698 C CA . CYS A 1 84 ? -14.192 -4.104 -13.510 1.00 74.00 84 CYS A CA 1
ATOM 699 C C . CYS A 1 84 ? -14.443 -5.601 -13.762 1.00 74.00 84 CYS A C 1
ATOM 701 O O . CYS A 1 84 ? -15.170 -5.938 -14.699 1.00 74.00 84 CYS A O 1
ATOM 703 N N . VAL A 1 85 ? -13.860 -6.509 -12.970 1.00 68.31 85 VAL A N 1
ATOM 704 C CA . VAL A 1 85 ? -14.101 -7.952 -13.116 1.00 68.31 85 VAL A CA 1
ATOM 705 C C . VAL A 1 85 ? -15.567 -8.240 -12.786 1.00 68.31 85 VAL A C 1
ATOM 707 O O . VAL A 1 85 ? -16.004 -8.063 -11.655 1.00 68.31 85 VAL A O 1
ATOM 710 N N . GLY A 1 86 ? -16.333 -8.671 -13.792 1.00 60.44 86 GLY A N 1
ATOM 711 C CA . GLY A 1 86 ? -17.763 -8.975 -13.668 1.00 60.44 86 GLY A CA 1
ATOM 712 C C . GLY A 1 86 ? -18.705 -7.945 -14.298 1.00 60.44 86 GLY A C 1
ATOM 713 O O . GLY A 1 86 ? -19.905 -8.206 -14.364 1.00 60.44 86 GLY A O 1
ATOM 714 N N . GLN A 1 87 ? -18.201 -6.817 -14.818 1.00 57.09 87 GLN A N 1
ATOM 715 C CA . GLN A 1 87 ? -19.026 -5.940 -15.652 1.00 57.09 87 GLN A CA 1
ATOM 716 C C . GLN A 1 87 ? -19.108 -6.495 -17.084 1.00 57.09 87 GLN A C 1
ATOM 718 O O . GLN A 1 87 ? -18.066 -6.794 -17.676 1.00 57.09 87 GLN A O 1
ATOM 723 N N . PRO A 1 88 ? -20.316 -6.661 -17.659 1.00 54.59 88 PRO A N 1
ATOM 724 C CA . PRO A 1 88 ? -20.452 -7.091 -19.043 1.00 54.59 88 PRO A CA 1
ATOM 725 C C . PRO A 1 88 ? -19.795 -6.048 -19.949 1.00 54.59 88 PRO A C 1
ATOM 727 O O . PRO A 1 88 ? -20.027 -4.848 -19.793 1.00 54.59 88 PRO A O 1
ATOM 730 N N . SER A 1 89 ? -18.968 -6.503 -20.892 1.00 54.38 89 SER A N 1
ATOM 731 C CA . SER A 1 89 ? -18.379 -5.639 -21.915 1.00 54.38 89 SER A CA 1
ATOM 732 C C . SER A 1 89 ? -19.488 -4.805 -22.565 1.00 54.38 89 SER A C 1
ATOM 734 O O . SER A 1 89 ? -20.546 -5.368 -22.876 1.00 54.38 89 SER A O 1
ATOM 736 N N . PRO A 1 90 ? -19.279 -3.498 -22.803 1.00 55.16 90 PRO A N 1
ATOM 737 C CA . PRO A 1 90 ? -20.270 -2.696 -23.502 1.00 55.16 90 PRO A CA 1
ATOM 738 C C . PRO A 1 90 ? -20.536 -3.351 -24.860 1.00 55.16 90 PRO A C 1
ATOM 740 O O . PRO A 1 90 ? -19.608 -3.596 -25.637 1.00 55.16 90 PRO A O 1
ATOM 743 N N . LYS A 1 91 ? -21.799 -3.724 -25.103 1.00 52.16 91 LYS A N 1
ATOM 744 C CA . LYS A 1 91 ? -22.225 -4.257 -26.397 1.00 52.16 91 LYS A CA 1
ATOM 745 C C . LYS A 1 91 ? -21.979 -3.157 -27.432 1.00 52.16 91 LYS A C 1
ATOM 747 O O . LYS A 1 91 ? -22.451 -2.039 -27.237 1.00 52.16 91 LYS A O 1
ATOM 752 N N . LYS A 1 92 ? -21.163 -3.482 -28.438 1.00 46.06 92 LYS A N 1
ATOM 753 C CA . LYS A 1 92 ? -20.884 -2.629 -29.599 1.00 46.06 92 LYS A CA 1
ATOM 754 C C . LYS A 1 92 ? -22.167 -2.250 -30.324 1.00 46.06 92 LYS A C 1
ATOM 756 O O . LYS A 1 92 ? -23.064 -3.121 -30.380 1.00 46.06 92 LYS A O 1
#

Radius of gyration: 17.64 Å; chains: 1; bounding box: 40×33×58 Å